Protein AF-A0A413W2G5-F1 (afdb_monomer)

InterPro domains:
  IPR007380 Domain of unknown function DUF438 [PF04282] (99-162)
  IPR015077 Domain of unknown function DUF1858 [PF08984] (5-59)
  IPR038062 ScdA-like, N-terminal domain superfamily [G3DSA:1.10.3910.10] (1-76)
  IPR038062 ScdA-like, N-terminal domain superfamily [SSF140683] (1-74)

Foldseek 3Di:
DQAEDEQPAFQLVSCVVPVVLLVLVVVQVPVVSVDVVCCVPVSRVDGLVRVCVVVVHDSVVSVVSCVVVRYDYDYDDPPCVPPPDDPPDPPPDPPLVLLVVLLVCVVVVHDLVVSLVVCCVVCVPPDPVVLVVSLVVCVVVPNDVVSSVSSVVSVVCVVVVVPDDDDDDPDDDDD

Structure (mmCIF, N/CA/C/O backbone):
data_AF-A0A413W2G5-F1
#
_entry.id   AF-A0A413W2G5-F1
#
loop_
_atom_site.group_PDB
_atom_site.id
_atom_site.type_symbol
_atom_site.label_atom_id
_atom_site.label_alt_id
_atom_site.label_comp_id
_atom_site.label_asym_id
_atom_site.label_entity_id
_atom_site.label_seq_id
_atom_site.pdbx_PDB_ins_code
_atom_site.Cartn_x
_atom_site.Cartn_y
_atom_site.Cartn_z
_atom_site.occupancy
_atom_site.B_iso_or_equiv
_atom_site.auth_seq_id
_atom_site.auth_comp_id
_atom_site.auth_asym_id
_atom_site.auth_atom_id
_atom_site.pdbx_PDB_model_num
ATOM 1 N N . MET A 1 1 ? -11.724 -13.146 -18.739 1.00 54.06 1 MET A N 1
ATOM 2 C CA . MET A 1 1 ? -10.358 -13.656 -18.979 1.00 54.06 1 MET A CA 1
ATOM 3 C C . MET A 1 1 ? -9.458 -12.995 -17.955 1.00 54.06 1 MET A C 1
ATOM 5 O O . MET A 1 1 ? -9.231 -11.798 -18.073 1.00 54.06 1 MET A O 1
ATOM 9 N N . SER A 1 2 ? -9.040 -13.715 -16.917 1.00 69.75 2 SER A N 1
ATOM 10 C CA . SER A 1 2 ? -8.111 -13.165 -15.927 1.00 69.75 2 SER A CA 1
ATOM 11 C C . SER A 1 2 ? -6.735 -12.978 -16.561 1.00 69.75 2 SER A C 1
ATOM 13 O O . SER A 1 2 ? -6.197 -13.924 -17.141 1.00 69.75 2 SER A O 1
ATOM 15 N N . LYS A 1 3 ? -6.172 -11.770 -16.479 1.00 85.44 3 LYS A N 1
ATOM 16 C CA . LYS A 1 3 ? -4.806 -11.500 -16.943 1.00 85.44 3 LYS A CA 1
ATOM 17 C C . LYS A 1 3 ? -3.841 -11.989 -15.870 1.00 85.44 3 LYS A C 1
ATOM 19 O O . LYS A 1 3 ? -3.901 -11.517 -14.742 1.00 85.44 3 LYS A O 1
ATOM 24 N N . LYS A 1 4 ? -2.979 -12.947 -16.202 1.00 88.75 4 LYS A N 1
ATOM 25 C CA . LYS A 1 4 ? -2.036 -13.549 -15.250 1.00 88.75 4 LYS A CA 1
ATOM 26 C C . LYS A 1 4 ? -0.634 -13.008 -15.484 1.00 88.75 4 LYS A C 1
ATOM 28 O O . LYS A 1 4 ? -0.184 -12.969 -16.631 1.00 88.75 4 LYS A O 1
ATOM 33 N N . ILE A 1 5 ? 0.033 -12.602 -14.409 1.00 89.12 5 ILE A N 1
ATOM 34 C CA . ILE A 1 5 ? 1.424 -12.141 -14.411 1.00 89.12 5 ILE A CA 1
ATOM 35 C C . ILE A 1 5 ? 2.236 -13.063 -13.506 1.00 89.12 5 ILE A C 1
ATOM 37 O O . ILE A 1 5 ? 1.883 -13.278 -12.348 1.00 89.12 5 ILE A O 1
ATOM 41 N N . ASP A 1 6 ? 3.344 -13.590 -14.020 1.00 88.50 6 ASP A N 1
ATOM 42 C CA . ASP A 1 6 ? 4.310 -14.348 -13.226 1.00 88.50 6 ASP A CA 1
ATOM 43 C C . ASP A 1 6 ? 5.441 -13.425 -12.748 1.00 88.50 6 ASP A C 1
ATOM 45 O O . ASP A 1 6 ? 6.082 -12.745 -13.549 1.00 88.50 6 ASP A O 1
ATOM 49 N N . LEU A 1 7 ? 5.708 -13.397 -11.441 1.00 85.31 7 LEU A N 1
ATOM 50 C CA . LEU A 1 7 ? 6.785 -12.589 -10.851 1.00 85.31 7 LEU A CA 1
ATOM 51 C C . LEU A 1 7 ? 8.194 -13.068 -11.231 1.00 85.31 7 LEU A C 1
ATOM 53 O O . LEU A 1 7 ? 9.164 -12.333 -11.025 1.00 85.31 7 LEU A O 1
ATOM 57 N N . ASN A 1 8 ? 8.323 -14.284 -11.762 1.00 85.75 8 ASN A N 1
ATOM 58 C CA . ASN A 1 8 ? 9.580 -14.800 -12.297 1.00 85.75 8 ASN A CA 1
ATOM 59 C C . ASN A 1 8 ? 9.880 -14.269 -13.700 1.00 85.75 8 ASN A C 1
ATOM 61 O O . ASN A 1 8 ? 11.024 -14.363 -14.147 1.00 85.75 8 ASN A O 1
ATOM 65 N N . TRP A 1 9 ? 8.881 -13.723 -14.399 1.00 89.00 9 TRP A N 1
ATOM 66 C CA . TRP A 1 9 ? 9.092 -13.154 -15.722 1.00 89.00 9 TRP A CA 1
ATOM 67 C C . TRP A 1 9 ? 9.841 -11.831 -15.636 1.00 89.00 9 TRP A C 1
ATOM 69 O O . TRP A 1 9 ? 9.752 -11.078 -14.656 1.00 89.00 9 TRP A O 1
ATOM 79 N N . SER A 1 10 ? 10.609 -11.555 -16.689 1.00 90.69 10 SER A N 1
ATOM 80 C CA . SER A 1 10 ? 11.283 -10.274 -16.813 1.00 90.69 10 SER A CA 1
ATOM 81 C C . SER A 1 10 ? 10.244 -9.164 -16.953 1.00 90.69 10 SER A C 1
ATOM 83 O O . SER A 1 10 ? 9.168 -9.349 -17.530 1.00 90.69 10 SER A O 1
ATOM 85 N N . VAL A 1 11 ? 10.571 -7.982 -16.438 1.00 89.25 11 VAL A N 1
ATOM 86 C CA . VAL A 1 11 ? 9.712 -6.800 -16.582 1.00 89.25 11 VAL A CA 1
ATOM 87 C C . VAL A 1 11 ? 9.441 -6.513 -18.066 1.00 89.25 11 VAL A C 1
ATOM 89 O O . VAL A 1 11 ? 8.339 -6.107 -18.432 1.00 89.25 11 VAL A O 1
ATOM 92 N N . TYR A 1 12 ? 10.416 -6.790 -18.932 1.00 91.06 12 TYR A N 1
ATOM 93 C CA . TYR A 1 12 ? 10.278 -6.690 -20.381 1.00 91.06 12 TYR A CA 1
ATOM 94 C C . TYR A 1 12 ? 9.192 -7.616 -20.950 1.00 91.06 12 TYR A C 1
ATOM 96 O O . TYR A 1 12 ? 8.331 -7.156 -21.694 1.00 91.06 12 TYR A O 1
ATOM 104 N N . ASP A 1 13 ? 9.186 -8.901 -20.592 1.00 91.81 13 ASP A N 1
ATOM 105 C CA . ASP A 1 13 ? 8.212 -9.860 -21.138 1.00 91.81 13 ASP A CA 1
ATOM 106 C C . ASP A 1 13 ? 6.787 -9.565 -20.650 1.00 91.81 13 ASP A C 1
ATOM 108 O O . ASP A 1 13 ? 5.819 -9.657 -21.414 1.00 91.81 13 ASP A O 1
ATOM 112 N N . ILE A 1 14 ? 6.665 -9.136 -19.390 1.00 90.12 14 ILE A N 1
ATOM 113 C CA . ILE A 1 14 ? 5.390 -8.731 -18.790 1.00 90.12 14 ILE A CA 1
ATOM 114 C C . ILE A 1 14 ? 4.830 -7.514 -19.525 1.00 90.12 14 ILE A C 1
ATOM 116 O O . ILE A 1 14 ? 3.695 -7.550 -19.985 1.00 90.12 14 ILE A O 1
ATOM 120 N N . THR A 1 15 ? 5.627 -6.456 -19.678 1.00 89.25 15 THR A N 1
ATOM 121 C CA . THR A 1 15 ? 5.196 -5.209 -20.338 1.00 89.25 15 THR A CA 1
ATOM 122 C C . THR A 1 15 ? 4.984 -5.362 -21.840 1.00 89.25 15 THR A C 1
ATOM 124 O O . THR A 1 15 ? 4.165 -4.659 -22.423 1.00 89.25 15 THR A O 1
ATOM 127 N N . LYS A 1 16 ? 5.673 -6.307 -22.483 1.00 90.00 16 LYS A N 1
ATOM 128 C CA . LYS A 1 16 ? 5.429 -6.664 -23.883 1.00 90.00 16 LYS A CA 1
ATOM 129 C C . LYS A 1 16 ? 4.075 -7.349 -24.076 1.00 90.00 16 LYS A C 1
ATOM 131 O O . LYS A 1 16 ? 3.439 -7.154 -25.108 1.00 90.00 16 LYS A O 1
ATOM 136 N N . THR A 1 17 ? 3.652 -8.142 -23.095 1.00 90.19 17 THR A N 1
ATOM 137 C CA . THR A 1 17 ? 2.343 -8.813 -23.092 1.00 90.19 17 THR A CA 1
ATOM 138 C C . THR A 1 17 ? 1.230 -7.863 -22.640 1.00 90.19 17 THR A C 1
ATOM 140 O O . THR A 1 17 ? 0.134 -7.882 -23.195 1.00 90.19 17 THR A O 1
ATOM 143 N N . TYR A 1 18 ? 1.530 -7.014 -21.656 1.00 91.31 18 TYR A N 1
ATOM 144 C CA . TYR A 1 18 ? 0.610 -6.094 -20.996 1.00 91.31 18 TYR A CA 1
ATOM 145 C C . TYR A 1 18 ? 1.243 -4.693 -20.915 1.00 91.31 18 TYR A C 1
ATOM 147 O O . TYR A 1 18 ? 1.844 -4.342 -19.892 1.00 91.31 18 TYR A O 1
ATOM 155 N N . PRO A 1 19 ? 1.162 -3.881 -21.983 1.00 89.50 19 PRO A N 1
ATOM 156 C CA . PRO A 1 19 ? 1.773 -2.551 -22.016 1.00 89.50 19 PRO A CA 1
ATOM 157 C C . PRO A 1 19 ? 1.228 -1.608 -20.936 1.00 89.50 19 PRO A C 1
ATOM 159 O O . PRO A 1 19 ? 1.954 -0.729 -20.482 1.00 89.50 19 PRO A O 1
ATOM 162 N N . GLU A 1 20 ? 0.006 -1.826 -20.443 1.00 90.62 20 GLU A N 1
ATOM 163 C CA . GLU A 1 20 ? -0.581 -1.074 -19.328 1.00 90.62 20 GLU A CA 1
ATOM 164 C C . GLU A 1 20 ? 0.224 -1.187 -18.019 1.00 90.62 20 GLU A C 1
ATOM 166 O O . GLU A 1 20 ? 0.167 -0.300 -17.167 1.00 90.62 20 GLU A O 1
ATOM 171 N N . VAL A 1 21 ? 1.035 -2.241 -17.865 1.00 89.56 21 VAL A N 1
ATOM 172 C CA . VAL A 1 21 ? 1.918 -2.416 -16.703 1.00 89.56 21 VAL A CA 1
ATOM 173 C C . VAL A 1 21 ? 2.993 -1.327 -16.657 1.00 89.56 21 VAL A C 1
ATOM 175 O O . VAL A 1 21 ? 3.437 -0.964 -15.570 1.00 89.56 21 VAL A O 1
ATOM 178 N N . ILE A 1 22 ? 3.379 -0.752 -17.803 1.00 89.56 22 ILE A N 1
ATOM 179 C CA . ILE A 1 22 ? 4.364 0.340 -17.880 1.00 89.56 22 ILE A CA 1
ATOM 180 C C . ILE A 1 22 ? 3.867 1.552 -17.091 1.00 89.56 22 ILE A C 1
ATOM 182 O O . ILE A 1 22 ? 4.610 2.098 -16.275 1.00 89.56 22 ILE A O 1
ATOM 186 N N . ASP A 1 23 ? 2.615 1.957 -17.302 1.00 90.56 23 ASP A N 1
ATOM 187 C CA . ASP A 1 23 ? 2.037 3.115 -16.621 1.00 90.56 23 ASP A CA 1
ATOM 188 C C . ASP A 1 23 ? 1.785 2.836 -15.139 1.00 90.56 23 ASP A C 1
ATOM 190 O O . ASP A 1 23 ? 2.092 3.686 -14.302 1.00 90.56 23 ASP A O 1
ATOM 194 N N . ILE A 1 24 ? 1.327 1.626 -14.798 1.00 89.81 24 ILE A N 1
ATOM 195 C CA . ILE A 1 24 ? 1.160 1.200 -13.401 1.00 89.81 24 ILE A CA 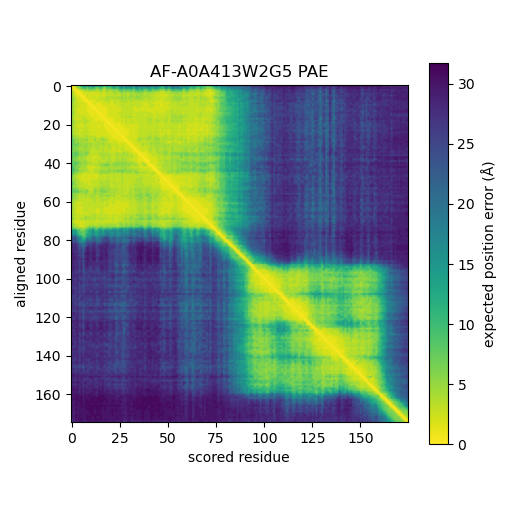1
ATOM 196 C C . ILE A 1 24 ? 2.501 1.274 -12.661 1.00 89.81 24 ILE A C 1
ATOM 198 O O . ILE A 1 24 ? 2.595 1.888 -11.600 1.00 89.81 24 ILE A O 1
ATOM 202 N N . MET A 1 25 ? 3.563 0.696 -13.229 1.00 87.75 25 MET A N 1
ATOM 203 C CA . MET A 1 25 ? 4.889 0.723 -12.614 1.00 87.75 25 MET A CA 1
ATOM 204 C C . MET A 1 25 ? 5.471 2.139 -12.564 1.00 87.75 25 MET A C 1
ATOM 206 O O . MET A 1 25 ? 6.068 2.513 -11.556 1.00 87.75 25 MET A O 1
ATOM 210 N N . ALA A 1 26 ? 5.268 2.958 -13.596 1.00 88.31 26 ALA A N 1
ATOM 211 C CA . ALA A 1 26 ? 5.713 4.347 -13.580 1.00 88.31 26 ALA A CA 1
ATOM 212 C C . ALA A 1 26 ? 5.046 5.157 -12.457 1.00 88.31 26 ALA A C 1
ATOM 214 O O . ALA A 1 26 ? 5.733 5.900 -11.764 1.00 88.31 26 ALA A O 1
ATOM 215 N N . ASN A 1 27 ? 3.745 4.961 -12.216 1.00 87.75 27 ASN A N 1
ATOM 216 C CA . ASN A 1 27 ? 3.024 5.618 -11.118 1.00 87.75 27 ASN A CA 1
ATOM 217 C C . ASN A 1 27 ? 3.534 5.201 -9.731 1.00 87.75 27 ASN A C 1
ATOM 219 O O . ASN A 1 27 ? 3.414 5.958 -8.772 1.00 87.75 27 ASN A O 1
ATOM 223 N N . LEU A 1 28 ? 4.130 4.013 -9.627 1.00 84.38 28 LEU A N 1
ATOM 224 C CA . LEU A 1 28 ? 4.743 3.500 -8.403 1.00 84.38 28 LEU A CA 1
ATOM 225 C C . LEU A 1 28 ? 6.191 3.987 -8.199 1.00 84.38 28 LEU A C 1
ATOM 227 O O . LEU A 1 28 ? 6.819 3.597 -7.217 1.00 84.38 28 LEU A O 1
ATOM 231 N N . GLY A 1 29 ? 6.727 4.819 -9.101 1.00 83.88 29 GLY A N 1
ATOM 232 C CA . GLY A 1 29 ? 8.092 5.358 -9.029 1.00 83.88 29 GLY A CA 1
ATOM 233 C C . GLY A 1 29 ? 9.124 4.608 -9.877 1.00 83.88 29 GLY A C 1
ATOM 234 O O . GLY A 1 29 ? 10.329 4.769 -9.681 1.00 83.88 29 GLY A O 1
ATOM 235 N N . PHE A 1 30 ? 8.678 3.772 -10.821 1.00 85.81 30 PHE A N 1
ATOM 236 C CA . PHE A 1 30 ? 9.538 3.161 -11.841 1.00 85.81 30 PHE A CA 1
ATOM 237 C C . PHE A 1 30 ? 9.470 3.923 -13.166 1.00 85.81 30 PHE A C 1
ATOM 239 O O . PHE A 1 30 ? 9.370 3.323 -14.228 1.00 85.81 30 PHE A O 1
ATOM 246 N N . ASP A 1 31 ? 9.532 5.247 -13.137 1.00 86.62 31 ASP A N 1
ATOM 247 C CA . ASP A 1 31 ? 9.490 6.123 -14.322 1.00 86.62 31 ASP A CA 1
ATOM 248 C C . ASP A 1 31 ? 10.534 5.756 -15.395 1.00 86.62 31 ASP A C 1
ATOM 250 O O . ASP A 1 31 ? 10.308 5.949 -16.592 1.00 86.62 31 ASP A O 1
ATOM 254 N N . GLU A 1 32 ? 11.653 5.148 -14.995 1.00 84.00 32 GLU A N 1
ATOM 255 C CA . GLU A 1 32 ? 12.688 4.641 -15.903 1.00 84.00 32 GLU A CA 1
ATOM 256 C C . GLU A 1 32 ? 12.170 3.576 -16.885 1.00 84.00 32 GLU A C 1
ATOM 258 O O . GLU A 1 32 ? 12.709 3.452 -17.986 1.00 84.00 32 GLU A O 1
ATOM 263 N N . ILE A 1 33 ? 11.095 2.857 -16.538 1.00 86.25 33 ILE A N 1
ATOM 264 C CA . ILE A 1 33 ? 10.478 1.826 -17.384 1.00 86.25 33 ILE A CA 1
ATOM 265 C C . ILE A 1 33 ? 9.835 2.404 -18.651 1.00 86.25 33 ILE A C 1
ATOM 267 O O . ILE A 1 33 ? 9.769 1.724 -19.672 1.00 86.25 33 ILE A O 1
ATOM 271 N N . LYS A 1 34 ? 9.427 3.682 -18.627 1.00 88.12 34 LYS A N 1
ATOM 272 C CA . LYS A 1 34 ? 8.867 4.378 -19.798 1.00 88.12 34 LYS A CA 1
ATOM 273 C C . LYS A 1 34 ? 9.900 4.565 -20.905 1.00 88.12 34 LYS A C 1
ATOM 275 O O . LYS A 1 34 ? 9.538 4.771 -22.061 1.00 88.12 34 LYS A O 1
ATOM 280 N N . LYS A 1 35 ? 11.194 4.506 -20.573 1.00 89.88 35 LYS A N 1
ATOM 281 C CA . LYS A 1 35 ? 12.272 4.648 -21.550 1.00 89.88 35 LYS A CA 1
ATOM 282 C C . LYS A 1 35 ? 12.519 3.294 -22.226 1.00 89.88 35 LYS A C 1
ATOM 284 O O . LYS A 1 35 ? 13.033 2.380 -21.575 1.00 89.88 35 LYS A O 1
ATOM 289 N N . PRO A 1 36 ? 12.268 3.156 -23.541 1.00 85.44 36 PRO A N 1
ATOM 290 C CA . PRO A 1 36 ? 12.404 1.874 -24.230 1.00 85.44 36 PRO A CA 1
ATOM 291 C C . PRO A 1 36 ? 13.835 1.329 -24.176 1.00 85.44 36 PRO A C 1
ATOM 293 O O . PRO A 1 36 ? 14.019 0.119 -24.105 1.00 85.44 36 PRO A O 1
ATOM 296 N N . ALA A 1 37 ? 14.857 2.187 -24.150 1.00 87.44 37 ALA A N 1
ATOM 297 C CA . ALA A 1 37 ? 16.248 1.756 -23.996 1.00 87.44 37 ALA A CA 1
ATOM 298 C C . ALA A 1 37 ? 16.504 1.041 -22.652 1.00 87.44 37 ALA A C 1
ATOM 300 O O . ALA A 1 37 ? 17.192 0.022 -22.615 1.00 87.44 37 ALA A O 1
ATOM 301 N N . MET A 1 38 ? 15.910 1.536 -21.561 1.00 85.19 38 MET A N 1
ATOM 302 C CA . MET A 1 38 ? 16.050 0.948 -20.224 1.00 85.19 38 MET A CA 1
ATOM 303 C C . MET A 1 38 ? 15.265 -0.359 -20.108 1.00 85.19 38 MET A C 1
ATOM 305 O O . MET A 1 38 ? 15.793 -1.362 -19.626 1.00 85.19 38 MET A O 1
ATOM 309 N N . LEU A 1 39 ? 14.035 -0.373 -20.623 1.00 86.75 39 LEU A N 1
ATOM 310 C CA . LEU A 1 39 ? 13.173 -1.552 -20.661 1.00 86.75 39 LEU A CA 1
ATOM 311 C C . LEU A 1 39 ? 13.793 -2.695 -21.481 1.00 86.75 39 LEU A C 1
ATOM 313 O O . LEU A 1 39 ? 13.843 -3.834 -21.024 1.00 86.75 39 LEU A O 1
ATOM 317 N N . ASN A 1 40 ? 14.341 -2.385 -22.659 1.00 87.44 40 ASN A N 1
ATOM 318 C CA . ASN A 1 40 ? 15.001 -3.366 -23.523 1.00 87.44 40 ASN A CA 1
ATOM 319 C C . ASN A 1 40 ? 16.376 -3.818 -23.008 1.00 87.44 40 ASN A C 1
ATOM 321 O O . ASN A 1 40 ? 16.932 -4.759 -23.570 1.00 87.44 40 ASN A O 1
ATOM 325 N N . SER A 1 41 ? 16.954 -3.172 -21.996 1.00 86.00 41 SER A N 1
ATOM 326 C CA . SER A 1 41 ? 18.263 -3.542 -21.445 1.00 86.00 41 SER A CA 1
ATOM 327 C C . SER A 1 41 ? 18.103 -4.140 -20.050 1.00 86.00 41 SER A C 1
ATOM 329 O O . SER A 1 41 ? 18.049 -5.359 -19.888 1.00 86.00 41 SER A O 1
ATOM 331 N N . VAL A 1 42 ? 17.911 -3.284 -19.046 1.00 81.56 42 VAL A N 1
ATOM 332 C CA . VAL A 1 42 ? 17.770 -3.677 -17.640 1.00 81.56 42 VAL A CA 1
ATOM 333 C C . VAL A 1 42 ? 16.472 -4.453 -17.416 1.00 81.56 42 VAL A C 1
ATOM 335 O O . VAL A 1 42 ? 16.468 -5.435 -16.678 1.00 81.56 42 VAL A O 1
ATOM 338 N N . GLY A 1 43 ? 15.388 -4.080 -18.102 1.00 82.69 43 GLY A N 1
ATOM 339 C CA . GLY A 1 43 ? 14.087 -4.744 -17.970 1.00 82.69 43 GLY A CA 1
ATOM 340 C C . GLY A 1 43 ? 14.061 -6.212 -18.415 1.00 82.69 43 GLY A C 1
ATOM 341 O O . GLY A 1 43 ? 13.203 -6.952 -17.946 1.00 82.69 43 GLY A O 1
ATOM 342 N N . ARG A 1 44 ? 15.007 -6.661 -19.259 1.00 87.06 44 ARG A N 1
ATOM 343 C CA . ARG A 1 44 ? 15.142 -8.080 -19.656 1.00 87.06 44 ARG A CA 1
ATOM 344 C C . ARG A 1 44 ? 15.795 -8.952 -18.586 1.00 87.06 44 ARG A C 1
ATOM 346 O O . ARG A 1 44 ? 15.540 -10.148 -18.525 1.00 87.06 44 ARG A O 1
ATOM 353 N N . ILE A 1 45 ? 16.652 -8.361 -17.759 1.00 85.25 45 ILE A N 1
ATOM 354 C CA . ILE A 1 45 ? 17.440 -9.078 -16.744 1.00 85.25 45 ILE A CA 1
ATOM 355 C C . ILE A 1 45 ? 16.791 -8.929 -15.356 1.00 85.25 45 ILE A C 1
ATOM 357 O O . ILE A 1 45 ? 16.984 -9.756 -14.462 1.00 85.25 45 ILE A O 1
ATOM 361 N N . MET A 1 46 ? 16.005 -7.868 -15.173 1.00 86.75 46 MET A N 1
ATOM 362 C CA . MET A 1 46 ? 15.324 -7.534 -13.932 1.00 86.75 46 MET A CA 1
ATOM 363 C C . MET A 1 46 ? 13.898 -8.102 -13.909 1.00 86.75 46 MET A C 1
ATOM 365 O O . MET A 1 46 ? 13.135 -7.952 -14.862 1.00 86.75 46 MET A O 1
ATOM 369 N N . THR A 1 47 ? 13.523 -8.713 -12.787 1.00 89.69 47 THR A N 1
ATOM 370 C CA . THR A 1 47 ? 12.142 -9.115 -12.476 1.00 89.69 47 THR A CA 1
ATOM 371 C C . THR A 1 47 ? 11.500 -8.091 -11.541 1.00 89.69 47 THR A C 1
ATOM 373 O O . THR A 1 47 ? 12.217 -7.333 -10.879 1.00 89.69 47 THR A O 1
ATOM 376 N N . ILE A 1 48 ? 10.166 -8.071 -11.434 1.00 88.25 48 ILE A N 1
ATOM 377 C CA . ILE A 1 48 ? 9.459 -7.139 -10.532 1.00 88.25 48 ILE A CA 1
ATOM 378 C C . ILE A 1 48 ? 10.003 -7.208 -9.088 1.00 88.25 48 ILE A C 1
ATOM 380 O O . ILE A 1 48 ? 10.396 -6.158 -8.576 1.00 88.25 48 ILE A O 1
ATOM 384 N N . PRO A 1 49 ? 10.160 -8.394 -8.453 1.00 87.44 49 PRO A N 1
ATOM 385 C CA . PRO A 1 49 ? 10.701 -8.488 -7.093 1.00 87.44 49 PRO A CA 1
ATOM 386 C C . PRO A 1 49 ? 12.110 -7.910 -6.920 1.00 87.44 49 PRO A C 1
ATOM 388 O O . PRO A 1 49 ? 12.437 -7.299 -5.898 1.00 87.44 49 PRO A O 1
ATOM 391 N N . LYS A 1 50 ? 12.976 -8.118 -7.918 1.00 86.62 50 LYS A N 1
ATOM 392 C CA . LYS A 1 50 ? 14.350 -7.605 -7.885 1.00 86.62 50 LYS A CA 1
ATOM 393 C C . LYS A 1 50 ? 14.371 -6.093 -8.102 1.00 86.62 50 LYS A C 1
ATOM 395 O O . LYS A 1 50 ? 15.096 -5.394 -7.397 1.00 86.62 50 LYS A O 1
ATOM 400 N N . GLY A 1 51 ? 13.535 -5.593 -9.011 1.00 85.00 51 GLY A N 1
ATOM 401 C CA . GLY A 1 51 ? 13.390 -4.167 -9.293 1.00 85.00 51 GLY A CA 1
ATOM 402 C C . GLY A 1 51 ? 12.888 -3.384 -8.081 1.00 85.00 51 GLY A C 1
ATOM 403 O O . GLY A 1 51 ? 13.472 -2.361 -7.729 1.00 85.00 51 GLY A O 1
ATOM 404 N N . THR A 1 52 ? 11.875 -3.899 -7.379 1.00 85.94 52 THR A N 1
ATOM 405 C CA . THR A 1 52 ? 11.354 -3.289 -6.143 1.00 85.94 52 THR A CA 1
ATOM 406 C C . THR A 1 52 ? 12.409 -3.215 -5.053 1.00 85.94 52 THR A C 1
ATOM 408 O O . THR A 1 52 ? 12.594 -2.160 -4.451 1.00 85.94 52 THR A O 1
ATOM 411 N N . LYS A 1 53 ? 13.188 -4.289 -4.867 1.00 85.00 53 LYS A N 1
ATOM 412 C CA . LYS A 1 53 ? 14.290 -4.306 -3.899 1.00 85.00 53 LYS A CA 1
ATOM 413 C C . LYS A 1 53 ? 15.383 -3.291 -4.249 1.00 85.00 53 LYS A C 1
ATOM 415 O O . LYS A 1 53 ? 15.904 -2.642 -3.351 1.00 85.00 53 LYS A O 1
ATOM 420 N N . ALA A 1 54 ? 15.702 -3.132 -5.534 1.00 83.94 54 ALA A N 1
ATOM 421 C CA . ALA A 1 54 ? 16.708 -2.179 -6.000 1.00 83.94 54 ALA A CA 1
ATOM 422 C C . ALA A 1 54 ? 16.268 -0.713 -5.838 1.00 83.94 54 ALA A C 1
ATOM 424 O O . ALA A 1 54 ? 17.086 0.127 -5.476 1.00 83.94 54 ALA A O 1
ATOM 425 N N . LYS A 1 55 ? 14.984 -0.402 -6.069 1.00 81.56 55 LYS A N 1
ATOM 426 C CA . LYS A 1 55 ? 14.428 0.947 -5.858 1.00 81.56 55 LYS A CA 1
ATOM 427 C C . LYS A 1 55 ? 14.042 1.256 -4.411 1.00 81.56 55 LYS A C 1
ATOM 429 O O . LYS A 1 55 ? 13.739 2.405 -4.114 1.00 81.56 55 LYS A O 1
ATOM 434 N N . GLY A 1 56 ? 14.036 0.262 -3.523 1.00 83.44 56 GLY A N 1
ATOM 435 C CA . GLY A 1 56 ? 13.544 0.426 -2.153 1.00 83.44 56 GLY A CA 1
ATOM 436 C C . GLY A 1 56 ? 12.020 0.569 -2.065 1.00 83.44 56 GLY A C 1
ATOM 437 O O . GLY A 1 56 ? 11.509 1.080 -1.074 1.00 83.44 56 GLY A O 1
ATOM 438 N N . ILE A 1 57 ? 11.292 0.119 -3.089 1.00 81.38 57 ILE A N 1
ATOM 439 C CA . ILE A 1 57 ? 9.826 0.098 -3.107 1.00 81.38 57 ILE A CA 1
ATOM 440 C C . ILE A 1 57 ? 9.365 -1.238 -2.529 1.00 81.38 57 ILE A C 1
ATOM 442 O O . ILE A 1 57 ? 9.948 -2.291 -2.795 1.00 81.38 57 ILE A O 1
ATOM 446 N N . SER A 1 58 ? 8.311 -1.215 -1.721 1.00 81.38 58 SER A N 1
ATOM 447 C CA . SER A 1 58 ? 7.768 -2.427 -1.124 1.00 81.38 58 SER A CA 1
ATOM 448 C C . SER A 1 58 ? 7.029 -3.256 -2.184 1.00 81.38 58 SER A C 1
ATOM 450 O O . SER A 1 58 ? 6.057 -2.820 -2.800 1.00 81.38 58 SER A O 1
ATOM 452 N N . ILE A 1 59 ? 7.482 -4.495 -2.388 1.00 83.31 59 ILE A N 1
ATOM 453 C CA . ILE A 1 59 ? 6.858 -5.429 -3.333 1.00 83.31 59 ILE A CA 1
ATOM 454 C C . ILE A 1 59 ? 5.347 -5.659 -3.105 1.00 83.31 59 ILE A C 1
ATOM 456 O O . ILE A 1 59 ? 4.635 -5.771 -4.103 1.00 83.31 59 ILE A O 1
ATOM 460 N N . PRO A 1 60 ? 4.801 -5.649 -1.866 1.00 82.50 60 PRO A N 1
ATOM 461 C CA . PRO A 1 60 ? 3.365 -5.826 -1.662 1.00 82.50 60 PRO A CA 1
ATOM 462 C C . PRO A 1 60 ? 2.540 -4.682 -2.255 1.00 82.50 60 PRO A C 1
ATOM 464 O O . PRO A 1 60 ? 1.442 -4.928 -2.740 1.00 82.50 60 PRO A O 1
ATOM 467 N N . VAL A 1 61 ? 3.066 -3.451 -2.264 1.00 84.44 61 VAL A N 1
ATOM 468 C CA . VAL A 1 61 ? 2.370 -2.292 -2.849 1.00 84.44 61 VAL A CA 1
ATOM 469 C C . VAL A 1 61 ? 2.253 -2.455 -4.362 1.00 84.44 61 VAL A C 1
ATOM 471 O O . VAL A 1 61 ? 1.188 -2.227 -4.927 1.00 84.44 61 VAL A O 1
ATOM 474 N N . VAL A 1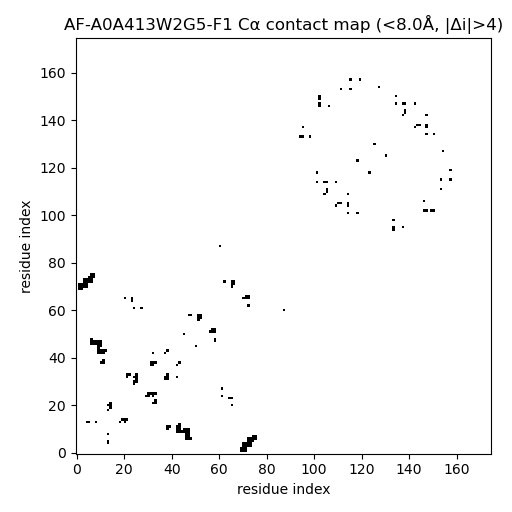 62 ? 3.315 -2.937 -5.013 1.00 85.81 62 VAL A N 1
ATOM 475 C CA . VAL A 1 62 ? 3.297 -3.205 -6.458 1.00 85.81 62 VAL A CA 1
ATOM 476 C C . VAL A 1 62 ? 2.316 -4.322 -6.805 1.00 85.81 62 VAL A C 1
ATOM 478 O O . VAL A 1 62 ? 1.529 -4.185 -7.737 1.00 85.81 62 VAL A O 1
ATOM 481 N N . ILE A 1 63 ? 2.327 -5.412 -6.034 1.00 86.50 63 ILE A N 1
ATOM 482 C CA . ILE A 1 63 ? 1.389 -6.529 -6.210 1.00 86.50 63 ILE A CA 1
ATOM 483 C C . ILE A 1 63 ? -0.058 -6.054 -6.029 1.00 86.50 63 ILE A C 1
ATOM 485 O O . ILE A 1 63 ? -0.907 -6.377 -6.855 1.00 86.50 63 ILE A O 1
ATOM 489 N N . ALA A 1 64 ? -0.335 -5.261 -4.991 1.00 83.75 64 ALA A N 1
ATOM 490 C CA . ALA A 1 64 ? -1.667 -4.731 -4.724 1.00 83.75 64 ALA A CA 1
ATOM 491 C C . ALA A 1 64 ? -2.182 -3.856 -5.875 1.00 83.75 64 ALA A C 1
ATOM 493 O O . ALA A 1 64 ? -3.332 -4.007 -6.286 1.00 83.75 64 ALA A O 1
ATOM 494 N N . GLU A 1 65 ? -1.335 -2.989 -6.435 1.00 86.81 65 GLU A N 1
ATOM 495 C CA . GLU A 1 65 ? -1.728 -2.138 -7.560 1.00 86.81 65 GLU A CA 1
ATOM 496 C C . GLU A 1 65 ? -1.993 -2.965 -8.829 1.00 86.81 65 GLU A C 1
ATOM 498 O O . GLU A 1 65 ? -2.965 -2.714 -9.539 1.00 86.81 65 GLU A O 1
ATOM 503 N N . LEU A 1 66 ? -1.198 -4.006 -9.095 1.00 87.75 66 LEU A N 1
ATOM 504 C CA . LEU A 1 66 ? -1.458 -4.922 -10.210 1.00 87.75 66 LEU A CA 1
ATOM 505 C C . LEU A 1 66 ? -2.790 -5.671 -10.022 1.00 87.75 66 LEU A C 1
ATOM 507 O O . LEU A 1 66 ? -3.605 -5.715 -10.943 1.00 87.75 66 LEU A O 1
ATOM 511 N N . ILE A 1 67 ? -3.072 -6.185 -8.822 1.00 85.25 67 ILE A N 1
ATOM 512 C CA . ILE A 1 67 ? -4.348 -6.860 -8.518 1.00 85.25 67 ILE A CA 1
ATOM 513 C C . ILE A 1 67 ? -5.533 -5.906 -8.685 1.00 85.25 67 ILE A C 1
ATOM 515 O O . ILE A 1 67 ? -6.541 -6.271 -9.288 1.00 85.25 67 ILE A O 1
ATOM 519 N N . LYS A 1 68 ? -5.400 -4.661 -8.221 1.00 84.75 68 LYS A N 1
ATOM 520 C CA . LYS A 1 68 ? -6.412 -3.610 -8.389 1.00 84.75 68 LYS A CA 1
ATOM 521 C C . LYS A 1 68 ? -6.713 -3.311 -9.861 1.00 84.75 68 LYS A C 1
ATOM 523 O O . LYS A 1 68 ? -7.853 -3.009 -10.199 1.00 84.75 68 LYS A O 1
ATOM 528 N N . ASN A 1 69 ? -5.719 -3.448 -10.737 1.00 85.19 69 ASN A N 1
ATOM 529 C CA . ASN A 1 69 ? -5.874 -3.318 -12.187 1.00 85.19 69 ASN A CA 1
ATOM 530 C C . ASN A 1 69 ? -6.367 -4.614 -12.872 1.00 85.19 69 ASN A C 1
ATOM 532 O O . ASN A 1 69 ? -6.423 -4.684 -14.100 1.00 85.19 69 ASN A O 1
ATOM 536 N N . GLY A 1 70 ? -6.760 -5.633 -12.099 1.00 86.25 70 GLY A N 1
ATOM 537 C CA . GLY A 1 70 ? -7.351 -6.876 -12.599 1.00 86.25 70 GLY A CA 1
ATOM 538 C C . GLY A 1 70 ? -6.339 -7.960 -12.978 1.00 86.25 70 GLY A C 1
ATOM 539 O O . GLY A 1 70 ? -6.689 -8.874 -13.730 1.00 86.25 70 GLY A O 1
ATOM 540 N N . PHE A 1 71 ? -5.097 -7.868 -12.489 1.00 87.81 71 PHE A N 1
ATOM 541 C CA . PHE A 1 71 ? -4.074 -8.889 -12.707 1.00 87.81 71 PHE A CA 1
ATOM 542 C C . PHE A 1 71 ? -4.035 -9.923 -11.580 1.00 87.81 71 PHE A C 1
ATOM 544 O O . PHE A 1 71 ? -3.987 -9.594 -10.399 1.00 87.81 71 PHE A O 1
ATOM 551 N N . GLU A 1 72 ? -3.970 -11.194 -11.947 1.00 86.31 72 GLU A N 1
ATOM 552 C CA . GLU A 1 72 ? -3.674 -12.284 -11.024 1.00 86.31 72 GLU A CA 1
ATOM 553 C C . GLU A 1 72 ? -2.164 -12.521 -10.994 1.00 86.31 72 GLU A C 1
ATOM 555 O O . GLU A 1 72 ? -1.543 -12.809 -12.020 1.00 86.31 72 GLU A O 1
ATOM 560 N N . ILE A 1 73 ? -1.564 -12.395 -9.813 1.00 85.44 73 ILE A N 1
ATOM 561 C CA . ILE A 1 73 ? -0.129 -12.592 -9.629 1.00 85.44 73 ILE A CA 1
ATOM 562 C C . ILE A 1 73 ? 0.155 -14.056 -9.293 1.00 85.44 73 ILE A C 1
ATOM 564 O O . ILE A 1 73 ? -0.417 -14.622 -8.366 1.00 85.44 73 ILE A O 1
ATOM 568 N N . THR A 1 74 ? 1.074 -14.653 -10.040 1.00 81.12 74 THR A N 1
ATOM 569 C CA . THR A 1 74 ? 1.578 -16.019 -9.861 1.00 81.12 74 THR A CA 1
ATOM 570 C C . THR A 1 74 ? 3.087 -15.998 -9.606 1.00 81.12 74 THR A C 1
ATOM 572 O O . THR A 1 74 ? 3.781 -15.082 -10.044 1.00 81.12 74 THR A O 1
ATOM 575 N N . GLY A 1 75 ? 3.603 -16.983 -8.868 1.00 69.88 75 GLY A N 1
ATOM 576 C CA . GLY A 1 75 ? 5.031 -17.104 -8.550 1.00 69.88 75 GLY A CA 1
ATOM 577 C C . GLY A 1 75 ? 5.348 -16.923 -7.064 1.00 69.88 75 GLY A C 1
ATOM 578 O O . GLY A 1 75 ? 4.459 -16.964 -6.215 1.00 69.88 75 GLY A O 1
ATOM 579 N N . ASN A 1 76 ? 6.637 -16.763 -6.748 1.00 61.12 76 ASN A N 1
ATOM 580 C CA . ASN A 1 76 ? 7.135 -16.717 -5.373 1.00 61.12 76 ASN A CA 1
ATOM 581 C C . ASN A 1 76 ? 6.714 -15.394 -4.704 1.00 61.12 76 ASN A C 1
ATOM 583 O O . ASN A 1 76 ? 7.445 -14.402 -4.737 1.00 61.12 76 ASN A O 1
ATOM 587 N N . MET A 1 77 ? 5.511 -15.367 -4.128 1.00 58.81 77 MET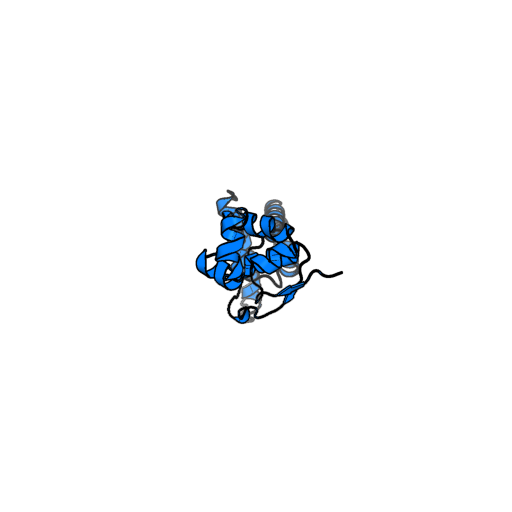 A N 1
ATOM 588 C CA . MET A 1 77 ? 5.109 -14.338 -3.173 1.00 58.81 77 MET A CA 1
ATOM 589 C C . MET A 1 77 ? 6.119 -14.400 -2.019 1.00 58.81 77 MET A C 1
ATOM 591 O O . MET A 1 77 ? 6.260 -15.464 -1.413 1.00 58.81 77 MET A O 1
ATOM 595 N N . PRO A 1 78 ? 6.881 -13.332 -1.728 1.00 55.72 78 PRO A N 1
ATOM 596 C CA . PRO A 1 78 ? 7.663 -13.314 -0.505 1.00 55.72 78 PRO A CA 1
ATOM 597 C C . PRO A 1 78 ? 6.704 -13.505 0.666 1.00 55.72 78 PRO A C 1
ATOM 599 O O . PRO A 1 78 ? 5.622 -12.919 0.670 1.00 55.72 78 PRO A O 1
ATOM 602 N N . ASP A 1 79 ? 7.102 -14.366 1.599 1.00 46.38 79 ASP A N 1
ATOM 603 C CA . ASP A 1 79 ? 6.342 -14.744 2.784 1.00 46.38 79 ASP A CA 1
ATOM 604 C C . ASP A 1 79 ? 5.777 -13.495 3.485 1.00 46.38 79 ASP A C 1
ATOM 606 O O . ASP A 1 79 ? 6.478 -12.733 4.153 1.00 46.38 79 ASP A O 1
ATOM 610 N N . ILE A 1 80 ? 4.489 -13.250 3.252 1.00 52.53 80 ILE A N 1
ATOM 611 C CA . ILE A 1 80 ? 3.719 -12.143 3.825 1.00 52.53 80 ILE A CA 1
ATOM 612 C C . ILE A 1 80 ? 3.261 -12.459 5.255 1.00 52.53 80 ILE A C 1
ATOM 614 O O . ILE A 1 80 ? 2.708 -11.585 5.918 1.00 52.53 80 ILE A O 1
ATOM 618 N N . SER A 1 81 ? 3.553 -13.658 5.776 1.00 47.41 81 SER A N 1
ATOM 619 C CA . SER A 1 81 ? 3.267 -14.052 7.164 1.00 47.41 81 SER A CA 1
ATOM 620 C C . SER A 1 81 ? 4.091 -13.241 8.172 1.00 47.41 81 SER A C 1
ATOM 622 O O . SER A 1 81 ? 3.692 -13.095 9.323 1.00 47.41 81 SER A O 1
ATOM 624 N N . SER A 1 82 ? 5.212 -12.656 7.737 1.00 43.78 82 SER A N 1
ATOM 625 C CA . SER A 1 82 ? 6.048 -11.750 8.538 1.00 43.78 82 SER A CA 1
ATOM 626 C C . SER A 1 82 ? 5.592 -10.281 8.502 1.00 43.78 82 SER A C 1
ATOM 628 O O . SER A 1 82 ? 6.181 -9.444 9.191 1.00 43.78 82 SER A O 1
ATOM 630 N N . MET A 1 83 ? 4.578 -9.929 7.708 1.00 42.53 83 MET A N 1
ATOM 631 C CA . MET A 1 83 ? 4.110 -8.551 7.540 1.00 42.53 83 MET A CA 1
ATOM 632 C C . MET A 1 83 ? 2.735 -8.384 8.187 1.00 42.53 83 MET A C 1
ATOM 634 O O . MET A 1 83 ? 1.726 -8.111 7.540 1.00 42.53 83 MET A O 1
ATOM 638 N N . GLY A 1 84 ? 2.718 -8.521 9.514 1.00 40.06 84 GLY A N 1
ATOM 639 C CA . GLY A 1 84 ? 1.669 -7.916 10.320 1.00 40.06 84 GLY A CA 1
ATOM 640 C C . GLY A 1 84 ? 1.519 -6.437 9.947 1.00 40.06 84 GLY A C 1
ATOM 641 O O . GLY A 1 84 ? 2.495 -5.690 9.872 1.00 40.06 84 GLY A O 1
ATOM 642 N N . SER A 1 85 ? 0.276 -6.042 9.678 1.00 42.12 85 SER A N 1
ATOM 643 C CA . SER A 1 85 ? -0.235 -4.697 9.960 1.00 42.12 85 SER A CA 1
ATOM 644 C C . SER A 1 85 ? 0.534 -3.494 9.390 1.00 42.12 85 SER A C 1
ATOM 646 O O . SER A 1 85 ? 0.739 -2.500 10.080 1.00 42.12 85 SER A O 1
ATOM 648 N N . LYS A 1 86 ? 0.857 -3.485 8.092 1.00 39.94 86 LYS A N 1
ATOM 649 C CA . LYS A 1 86 ? 0.933 -2.218 7.330 1.00 39.94 86 LYS A CA 1
ATOM 650 C C . LYS A 1 86 ? 0.287 -2.371 5.961 1.00 39.94 86 LYS A C 1
ATOM 652 O O . LYS A 1 86 ? 0.944 -2.377 4.925 1.00 39.94 86 LYS A O 1
ATOM 657 N N . GLN A 1 87 ? -1.036 -2.475 5.981 1.00 38.78 87 GLN A N 1
ATOM 658 C CA . GLN A 1 87 ? -1.859 -2.115 4.838 1.00 38.78 87 GLN A CA 1
ATOM 659 C C . GLN A 1 87 ? -1.619 -0.637 4.518 1.00 38.78 87 GLN A C 1
ATOM 661 O O . GLN A 1 87 ? -2.027 0.255 5.257 1.00 38.78 87 GLN A O 1
ATOM 666 N N . PHE A 1 88 ? -0.957 -0.388 3.392 1.00 32.16 88 PHE A N 1
ATOM 667 C CA . PHE A 1 88 ? -1.093 0.860 2.656 1.00 32.16 88 PHE A CA 1
ATOM 668 C C . PHE A 1 88 ? -2.512 0.861 2.068 1.00 32.16 88 PHE A C 1
ATOM 670 O O . PHE A 1 88 ? -2.739 0.470 0.927 1.00 32.16 88 PHE A O 1
ATOM 677 N N . GLN A 1 89 ? -3.496 1.196 2.899 1.00 38.22 89 GLN A N 1
ATOM 678 C CA . GLN A 1 89 ? -4.825 1.555 2.438 1.00 38.22 89 GLN A CA 1
ATOM 679 C C . GLN A 1 89 ? -4.843 3.072 2.277 1.00 38.22 89 GLN A C 1
ATOM 681 O O . GLN A 1 89 ? -4.988 3.811 3.244 1.00 38.22 89 GLN A O 1
ATOM 686 N N . ALA A 1 90 ? -4.761 3.535 1.030 1.00 40.28 90 ALA A N 1
ATOM 687 C CA . ALA A 1 90 ? -5.552 4.688 0.631 1.00 40.28 90 ALA A CA 1
ATOM 688 C C . ALA A 1 90 ? -7.023 4.247 0.690 1.00 40.28 90 ALA A C 1
ATOM 690 O O . ALA A 1 90 ? -7.625 3.866 -0.311 1.00 40.28 90 ALA A O 1
ATOM 691 N N . LYS A 1 91 ? -7.561 4.184 1.905 1.00 36.97 91 LYS A N 1
ATOM 692 C CA . LYS A 1 91 ? -8.988 4.115 2.157 1.00 36.97 91 LYS A CA 1
ATOM 693 C C . LYS A 1 91 ? -9.252 5.287 3.068 1.00 36.97 91 LYS A C 1
ATOM 695 O O . LYS A 1 91 ? -8.852 5.274 4.229 1.00 36.97 91 LYS A O 1
ATOM 700 N N . GLU A 1 92 ? -9.859 6.315 2.492 1.00 44.66 92 GLU A N 1
ATOM 701 C CA . GLU A 1 92 ? -10.519 7.336 3.280 1.00 44.66 92 GLU A CA 1
ATOM 702 C C . GLU A 1 92 ? -11.367 6.620 4.334 1.00 44.66 92 GLU A C 1
ATOM 704 O O . GLU A 1 92 ? -12.100 5.655 4.099 1.00 44.66 92 GLU A O 1
ATOM 709 N N . THR A 1 93 ? -11.055 7.008 5.545 1.00 47.12 93 THR A N 1
ATOM 710 C CA . THR A 1 93 ? -11.206 6.324 6.809 1.00 47.12 93 THR A CA 1
ATOM 711 C C . THR A 1 93 ? -12.672 6.209 7.199 1.00 47.12 93 THR A C 1
ATOM 713 O O . THR A 1 93 ? -13.199 7.057 7.912 1.00 47.12 93 THR A O 1
ATOM 716 N N . GLY A 1 94 ? -13.325 5.104 6.832 1.00 52.06 94 GLY A N 1
ATOM 717 C CA . GLY A 1 94 ? -14.613 4.735 7.439 1.00 52.06 94 GLY A CA 1
ATOM 718 C C . GLY A 1 94 ? -14.546 4.787 8.974 1.00 52.06 94 GLY A C 1
ATOM 719 O O . GLY A 1 94 ? -15.468 5.266 9.620 1.00 52.06 94 GLY A O 1
ATOM 720 N N . ASN A 1 95 ? -13.396 4.427 9.552 1.00 60.19 95 ASN A N 1
ATOM 721 C CA . ASN A 1 95 ? -13.187 4.412 10.996 1.00 60.19 95 ASN A CA 1
ATOM 722 C C . ASN A 1 95 ? -13.067 5.819 11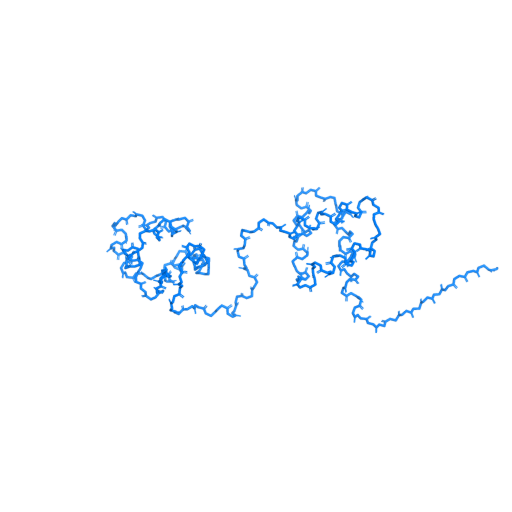.607 1.00 60.19 95 ASN A C 1
ATOM 724 O O . ASN A 1 95 ? -13.748 6.085 12.591 1.00 60.19 95 ASN A O 1
ATOM 728 N N . THR A 1 96 ? -12.276 6.750 11.045 1.00 64.00 96 THR A N 1
ATOM 729 C CA . THR A 1 96 ? -12.230 8.124 11.599 1.00 64.00 96 THR A CA 1
ATOM 730 C C . THR A 1 96 ? -13.529 8.880 11.336 1.00 64.00 96 THR A C 1
ATOM 732 O O . THR A 1 96 ? -13.932 9.678 12.177 1.00 64.00 96 THR A O 1
ATOM 735 N N . VAL A 1 97 ? -14.237 8.598 10.235 1.00 68.19 97 VAL A N 1
ATOM 736 C CA . VAL A 1 97 ? -15.581 9.144 9.982 1.00 68.19 97 VAL A CA 1
ATOM 737 C C . VAL A 1 97 ? -16.574 8.657 11.041 1.00 68.19 97 VAL A C 1
ATOM 739 O O . VAL A 1 97 ? -17.306 9.472 11.596 1.00 68.19 97 VAL A O 1
ATOM 742 N N . LEU A 1 98 ? -16.555 7.366 11.383 1.00 73.38 98 LEU A N 1
ATOM 743 C CA . LEU A 1 98 ? -17.391 6.812 12.451 1.00 73.38 98 LEU A CA 1
ATOM 744 C C . LEU A 1 98 ? -17.004 7.360 13.832 1.00 73.38 98 LEU A C 1
ATOM 746 O O . LEU A 1 98 ? -17.886 7.740 14.594 1.00 73.38 98 LEU A O 1
ATOM 750 N N . LEU A 1 99 ? -15.710 7.484 14.153 1.00 71.88 99 LEU A N 1
ATOM 751 C CA . LEU A 1 99 ? -15.268 8.110 15.410 1.00 71.88 99 LEU A CA 1
ATOM 752 C C . LEU A 1 99 ? -15.771 9.556 15.521 1.00 71.88 99 LEU A C 1
ATOM 754 O O . LEU A 1 99 ? -16.264 9.952 16.576 1.00 71.88 99 LEU A O 1
ATOM 758 N N . LYS A 1 100 ? -15.696 10.333 14.432 1.00 73.38 100 LYS A N 1
ATOM 759 C CA . LYS A 1 100 ? -16.234 11.702 14.375 1.00 73.38 100 LYS A CA 1
ATOM 760 C C . LYS A 1 100 ? -17.747 11.731 14.604 1.00 73.38 100 LYS A C 1
ATOM 762 O O . LYS A 1 100 ? -18.237 12.655 15.249 1.00 73.38 100 LYS A O 1
ATOM 767 N N . ASP A 1 101 ? -18.482 10.744 14.095 1.00 79.19 101 ASP A N 1
ATOM 768 C CA . ASP A 1 101 ? -19.926 10.619 14.324 1.00 79.19 101 ASP A CA 1
ATOM 769 C C . ASP A 1 101 ? -20.244 10.375 15.809 1.00 79.19 101 ASP A C 1
ATOM 771 O O . ASP A 1 101 ? -21.023 11.117 16.412 1.00 79.19 101 ASP A O 1
ATOM 775 N N . TYR A 1 102 ? -19.547 9.428 16.443 1.00 75.81 102 TYR A N 1
ATOM 776 C CA . TYR A 1 102 ? -19.713 9.146 17.871 1.00 75.81 102 TYR A CA 1
ATOM 777 C C . TYR A 1 102 ? -19.326 10.327 18.765 1.00 75.81 102 TYR A C 1
ATOM 779 O O . TYR A 1 102 ? -20.011 10.595 19.752 1.00 75.81 102 TYR A O 1
ATOM 787 N N . LEU A 1 103 ? -18.282 11.082 18.410 1.00 71.62 103 LEU A N 1
ATOM 788 C CA . LEU A 1 103 ? -17.915 12.309 19.123 1.00 71.62 103 LEU A CA 1
ATOM 789 C C . LEU A 1 103 ? -19.025 13.358 19.082 1.00 71.62 103 LEU A C 1
ATOM 791 O O . LEU A 1 103 ? -19.358 13.935 20.115 1.00 71.62 103 LEU A O 1
ATOM 795 N N . LYS A 1 104 ? -19.644 13.563 17.915 1.00 76.44 104 LYS A N 1
ATOM 796 C CA . LYS A 1 104 ? -20.778 14.487 17.774 1.00 76.44 104 LYS A CA 1
ATOM 797 C C . LYS A 1 104 ? -21.979 14.035 18.600 1.00 76.44 104 LYS A C 1
ATOM 799 O O . LYS A 1 104 ? -22.592 14.860 19.271 1.00 76.44 104 LYS A O 1
ATOM 804 N N . ARG A 1 105 ? -22.286 12.735 18.606 1.00 76.44 105 ARG A N 1
ATOM 805 C CA . ARG A 1 105 ? -23.355 12.144 19.432 1.00 76.44 105 ARG A CA 1
ATOM 806 C C . ARG A 1 105 ? -23.103 12.366 20.930 1.00 76.44 105 ARG A C 1
ATOM 808 O O . ARG A 1 105 ? -23.972 12.876 21.634 1.00 76.44 105 ARG A O 1
ATOM 815 N N . LEU A 1 106 ? -21.876 12.119 21.396 1.00 70.81 106 LEU A N 1
ATOM 816 C CA . LEU A 1 106 ? -21.454 12.388 22.781 1.00 70.81 106 LEU A CA 1
ATOM 817 C C . LEU A 1 106 ? -21.404 13.886 23.127 1.00 70.81 106 LEU A C 1
ATOM 819 O O . LEU A 1 106 ? -21.576 14.261 24.288 1.00 70.81 106 LEU A O 1
ATOM 823 N N . GLY A 1 107 ? -21.130 14.754 22.151 1.00 66.62 107 GLY A N 1
ATOM 824 C CA . GLY A 1 107 ? -21.182 16.212 22.293 1.00 66.62 107 GLY A CA 1
ATOM 825 C C . GLY A 1 107 ? -22.612 16.745 22.407 1.00 66.62 107 GLY A C 1
ATOM 826 O O . GLY A 1 107 ? -22.862 17.665 23.182 1.00 66.62 107 GLY A O 1
ATOM 827 N N . ASN A 1 108 ? -23.558 16.107 21.713 1.00 75.44 108 ASN A N 1
ATOM 828 C CA . ASN A 1 108 ? -24.987 16.430 21.741 1.00 75.44 108 ASN A CA 1
ATOM 829 C C . ASN A 1 108 ? -25.709 15.946 23.014 1.00 75.44 108 ASN A C 1
ATOM 831 O O . ASN A 1 108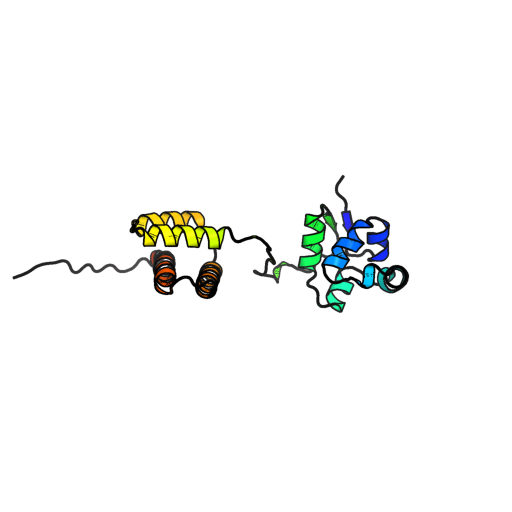 ? -26.905 16.192 23.163 1.00 75.44 108 ASN A O 1
ATOM 835 N N . GLY A 1 109 ? -24.999 15.283 23.936 1.00 71.88 109 GLY A N 1
ATOM 836 C CA . GLY A 1 109 ? -25.556 14.792 25.199 1.00 71.88 109 GLY A CA 1
ATOM 837 C C . GLY A 1 109 ? -26.227 13.423 25.099 1.00 71.88 109 GLY A C 1
ATOM 838 O O . GLY A 1 109 ? -27.054 13.095 25.948 1.00 71.88 109 GLY A O 1
ATOM 839 N N . GLU A 1 110 ? -25.900 12.633 24.073 1.00 74.94 110 GLU A N 1
ATOM 840 C CA . GLU A 1 110 ? -26.373 11.255 23.974 1.00 74.94 110 GLU A CA 1
ATOM 841 C C . GLU A 1 110 ? -25.788 10.374 25.091 1.00 74.94 110 GLU A C 1
ATOM 843 O O . GLU A 1 110 ? -24.690 10.619 25.600 1.00 74.94 110 GLU A O 1
ATOM 848 N N . ASP A 1 111 ? -26.541 9.344 25.479 1.00 78.25 111 ASP A N 1
ATOM 849 C CA . ASP A 1 111 ? -26.156 8.418 26.534 1.00 78.25 111 ASP A CA 1
ATOM 850 C C . ASP A 1 111 ? -24.872 7.644 26.183 1.00 78.25 111 ASP A C 1
ATOM 852 O O . ASP A 1 111 ? -24.734 7.041 25.112 1.00 78.25 111 ASP A O 1
ATOM 856 N N . LEU A 1 112 ? -23.928 7.655 27.125 1.00 69.62 112 LEU A N 1
ATOM 857 C CA . LEU A 1 112 ? -22.605 7.066 26.950 1.00 69.62 112 LEU A CA 1
ATOM 858 C C . LEU A 1 112 ? -22.669 5.538 26.811 1.00 69.62 112 LEU A C 1
ATOM 860 O O . LEU A 1 112 ? -21.835 4.965 26.111 1.00 69.62 112 LEU A O 1
ATOM 864 N N . GLU A 1 113 ? -23.651 4.862 27.421 1.00 70.56 113 GLU A N 1
ATOM 865 C CA . GLU A 1 113 ? -23.821 3.411 27.282 1.00 70.56 113 GLU A CA 1
ATOM 866 C C . GLU A 1 113 ? -24.352 3.035 25.893 1.00 70.56 113 GLU A C 1
ATOM 868 O O . GLU A 1 113 ? -23.893 2.047 25.312 1.00 70.56 113 GLU A O 1
ATOM 873 N N . SER A 1 114 ? -25.259 3.843 25.330 1.00 76.50 114 SER A N 1
ATOM 874 C CA . SER A 1 114 ? -25.775 3.669 23.963 1.00 76.50 114 SER A CA 1
ATOM 875 C C . SER A 1 114 ? -24.663 3.809 22.921 1.00 76.50 114 SER A C 1
ATOM 877 O O . SER A 1 114 ? -24.418 2.892 22.132 1.00 76.50 114 SER A O 1
ATOM 879 N N . VAL A 1 115 ? -23.908 4.911 22.989 1.00 75.25 115 VAL A N 1
ATOM 880 C CA . VAL A 1 115 ? -22.770 5.162 22.092 1.00 75.25 115 VAL A CA 1
ATOM 881 C C . VAL A 1 115 ? -21.702 4.087 22.247 1.00 75.25 115 VAL A C 1
ATOM 883 O O . VAL A 1 115 ? -21.170 3.599 21.252 1.00 75.25 115 VAL A O 1
ATOM 886 N N . LYS A 1 116 ? -21.414 3.661 23.481 1.00 71.62 116 LYS A N 1
ATOM 887 C CA . LYS A 1 116 ? -20.470 2.573 23.734 1.00 71.62 116 LYS A CA 1
ATOM 888 C C . LYS A 1 116 ? -20.912 1.288 23.044 1.00 71.62 116 LYS A C 1
ATOM 890 O O . LYS A 1 116 ? -20.079 0.653 22.415 1.00 71.62 116 LYS A O 1
ATOM 895 N N . LYS A 1 117 ? -22.184 0.895 23.138 1.00 74.56 117 LYS A N 1
ATOM 896 C CA . LYS A 1 117 ? -22.692 -0.339 22.518 1.00 74.56 117 LYS A CA 1
ATOM 897 C C . LYS A 1 117 ? -22.544 -0.318 20.996 1.00 74.56 117 LYS A C 1
ATOM 899 O O . LYS A 1 117 ? -22.040 -1.288 20.433 1.00 74.56 117 LYS A O 1
ATOM 904 N N . ASP A 1 118 ? -22.924 0.789 20.364 1.00 75.00 118 ASP A N 1
ATOM 905 C CA . ASP A 1 118 ? -22.746 0.986 18.924 1.00 75.00 118 ASP A CA 1
ATOM 906 C C . ASP A 1 118 ? -21.257 0.973 18.550 1.00 75.00 118 ASP A C 1
ATOM 908 O O . ASP A 1 118 ? -20.865 0.360 17.557 1.00 75.00 118 ASP A O 1
ATOM 912 N N . PHE A 1 119 ? -20.406 1.578 19.382 1.00 74.19 119 PHE A N 1
ATOM 913 C CA . PHE A 1 119 ? -18.961 1.547 19.203 1.00 74.19 119 PHE A CA 1
ATOM 914 C C . PHE A 1 119 ? -18.424 0.112 19.270 1.00 74.19 119 PHE A C 1
ATOM 916 O O . PHE A 1 119 ? -17.741 -0.314 18.350 1.00 74.19 119 PHE A O 1
ATOM 923 N N . VAL A 1 120 ? -18.786 -0.688 20.281 1.00 69.44 120 VAL A N 1
ATOM 924 C CA . VAL A 1 120 ? -18.368 -2.102 20.363 1.00 69.44 120 VAL A CA 1
ATOM 925 C C . VAL A 1 120 ? -18.846 -2.896 19.157 1.00 69.44 120 VAL A C 1
ATOM 927 O O . VAL A 1 120 ? -18.100 -3.707 18.633 1.00 69.44 120 VAL A O 1
ATOM 930 N N . GLN A 1 121 ? -20.081 -2.681 18.710 1.00 71.38 121 GLN A N 1
ATOM 931 C CA . GLN A 1 121 ? -20.647 -3.434 17.596 1.00 71.38 121 GLN A CA 1
ATOM 932 C C . GLN A 1 121 ? -19.965 -3.109 16.259 1.00 71.38 121 GLN A C 1
ATOM 934 O O . GLN A 1 121 ? -19.869 -3.979 15.400 1.00 71.38 121 GLN A O 1
ATOM 939 N N . ASN A 1 122 ? -19.490 -1.873 16.084 1.00 70.81 122 ASN A N 1
ATOM 940 C CA . ASN A 1 122 ? -18.805 -1.441 14.865 1.00 70.81 122 ASN A CA 1
ATOM 941 C C . ASN A 1 122 ? -17.273 -1.587 14.937 1.00 70.81 122 ASN A C 1
ATOM 943 O O . ASN A 1 122 ? -16.623 -1.636 13.896 1.00 70.81 122 ASN A O 1
ATOM 947 N N . PHE A 1 123 ? -16.700 -1.670 16.142 1.00 68.44 123 PHE A N 1
ATOM 948 C CA . PHE A 1 123 ? -15.258 -1.759 16.399 1.00 68.44 123 PHE A CA 1
ATOM 949 C C . PHE A 1 123 ? -14.845 -3.049 17.136 1.00 68.44 123 PHE A C 1
ATOM 951 O O . PHE A 1 123 ? -13.727 -3.120 17.639 1.00 68.44 123 PHE A O 1
ATOM 958 N N . SER A 1 124 ? -15.696 -4.083 17.196 1.00 60.50 124 SER A N 1
ATOM 959 C CA . SER A 1 124 ? -15.405 -5.364 17.876 1.00 60.50 124 SER A CA 1
ATOM 960 C C . SER A 1 124 ? -14.161 -6.068 17.343 1.00 60.50 124 SER A C 1
ATOM 962 O O . SER A 1 124 ? -13.473 -6.757 18.090 1.00 60.50 124 SER A O 1
ATOM 964 N N . ASP A 1 125 ? -13.885 -5.881 16.056 1.00 58.03 125 ASP A N 1
ATOM 965 C CA . ASP A 1 125 ? -12.783 -6.509 15.330 1.00 58.03 125 ASP A CA 1
ATOM 966 C C . ASP A 1 125 ? -11.589 -5.561 15.128 1.00 58.03 125 ASP A C 1
ATOM 968 O O . ASP A 1 125 ? -10.607 -5.930 14.484 1.00 58.03 125 ASP A O 1
ATOM 972 N N . VAL A 1 126 ? -11.665 -4.333 15.656 1.00 59.97 126 VAL A N 1
ATOM 973 C CA . VAL A 1 126 ? -10.634 -3.302 15.483 1.00 59.97 126 VAL A CA 1
ATOM 974 C C . VAL A 1 126 ? -9.667 -3.324 16.664 1.00 59.97 126 VAL A C 1
ATOM 976 O O . VAL A 1 126 ? -10.070 -3.300 17.828 1.00 59.97 126 VAL A O 1
ATOM 979 N N . ASP A 1 127 ? -8.369 -3.353 16.363 1.00 60.62 127 ASP A N 1
ATOM 980 C CA . ASP A 1 127 ? -7.316 -3.381 17.378 1.00 60.62 127 ASP A CA 1
ATOM 981 C C . ASP A 1 127 ? -7.232 -2.040 18.134 1.00 60.62 127 ASP A C 1
ATOM 983 O O . ASP A 1 127 ? -7.379 -0.962 17.551 1.00 60.62 127 ASP A O 1
ATOM 987 N N . VAL A 1 128 ? -6.923 -2.087 19.436 1.00 64.38 128 VAL A N 1
ATOM 988 C CA . VAL A 1 128 ? -6.729 -0.898 20.298 1.00 64.38 128 VAL A CA 1
ATOM 989 C C . VAL A 1 128 ? -5.737 0.089 19.683 1.00 64.38 128 VAL A C 1
ATOM 991 O O . VAL A 1 128 ? -5.906 1.308 19.760 1.00 64.38 128 VAL A O 1
ATOM 994 N N . SER A 1 129 ? -4.710 -0.440 19.018 1.00 65.62 129 SER A N 1
ATOM 995 C CA . SER A 1 129 ? -3.677 0.352 18.359 1.00 65.62 129 SER A CA 1
ATOM 996 C C . SER A 1 129 ? -4.222 1.188 17.200 1.00 65.62 129 SER A C 1
ATOM 998 O O . SER A 1 129 ? -3.626 2.207 16.853 1.00 65.62 129 SER A O 1
ATOM 1000 N N . GLU A 1 130 ? -5.323 0.771 16.572 1.00 68.00 130 GLU A N 1
ATOM 1001 C CA . GLU A 1 130 ? -5.977 1.515 15.494 1.00 68.00 130 GLU A CA 1
ATOM 1002 C C . GLU A 1 130 ? -6.868 2.634 16.033 1.00 68.00 130 GLU A C 1
ATOM 1004 O O . GLU A 1 130 ? -6.846 3.735 15.483 1.00 68.00 130 GLU A O 1
ATOM 1009 N N . ILE A 1 131 ? -7.561 2.402 17.152 1.00 71.25 131 ILE A N 1
ATOM 1010 C CA . ILE A 1 131 ? -8.358 3.435 17.831 1.00 71.25 131 ILE A CA 1
ATOM 1011 C C . ILE A 1 131 ? -7.446 4.577 18.302 1.00 71.25 131 ILE A C 1
ATOM 1013 O O . ILE A 1 131 ? -7.696 5.738 17.990 1.00 71.25 131 ILE A O 1
ATOM 1017 N N . MET A 1 132 ? -6.317 4.251 18.938 1.00 71.38 132 MET A N 1
ATOM 1018 C CA . MET A 1 132 ? -5.332 5.241 19.403 1.00 71.38 132 MET A CA 1
ATOM 1019 C C . MET A 1 132 ? -4.721 6.062 18.256 1.00 71.38 132 MET A C 1
ATOM 1021 O O . MET A 1 132 ? -4.442 7.254 18.402 1.00 71.38 132 MET A O 1
ATOM 1025 N N . LYS A 1 133 ? -4.498 5.438 17.091 1.00 74.50 133 LYS A N 1
ATOM 1026 C CA . LYS A 1 133 ? -4.016 6.145 15.893 1.00 74.50 133 LYS A CA 1
ATOM 1027 C C . LYS A 1 133 ? -5.071 7.102 15.351 1.00 74.50 133 LYS A C 1
ATOM 1029 O O . LYS A 1 133 ? -4.728 8.235 15.025 1.00 74.50 133 LYS A O 1
ATOM 1034 N N . ALA A 1 134 ? -6.325 6.660 15.290 1.00 74.06 134 ALA A N 1
ATOM 1035 C CA . ALA A 1 134 ? -7.437 7.485 14.843 1.00 74.06 134 ALA A CA 1
ATOM 1036 C C . ALA A 1 134 ? -7.661 8.686 15.781 1.00 74.06 134 ALA A C 1
ATOM 1038 O O . ALA A 1 134 ? -7.828 9.806 15.314 1.00 74.06 134 ALA A O 1
ATOM 1039 N N . GLU A 1 135 ? -7.560 8.491 17.097 1.00 70.56 135 GLU A N 1
ATOM 1040 C CA . GLU A 1 135 ? -7.595 9.569 18.094 1.00 70.56 135 GLU A CA 1
ATOM 1041 C C . GLU A 1 135 ? -6.457 10.580 17.904 1.00 70.56 135 GLU A C 1
ATOM 1043 O O . GLU A 1 135 ? -6.688 11.790 17.916 1.00 70.56 135 GLU A O 1
ATOM 1048 N N . GLN A 1 136 ? -5.228 10.111 17.666 1.00 73.88 136 GLN A N 1
ATOM 1049 C CA . GLN A 1 136 ? -4.110 11.009 17.367 1.00 73.88 136 GLN A CA 1
ATOM 1050 C C . GLN A 1 136 ? -4.321 11.819 16.089 1.00 73.88 136 GLN A C 1
ATOM 1052 O O . GLN A 1 136 ? -3.890 12.971 16.012 1.00 73.88 136 GLN A O 1
ATOM 1057 N N . GLU A 1 137 ? -4.949 11.225 15.081 1.00 77.69 137 GLU A N 1
ATOM 1058 C CA . GLU A 1 137 ? -5.295 11.921 13.848 1.00 77.69 137 GLU A CA 1
ATOM 1059 C C . GLU A 1 137 ? -6.336 13.012 14.110 1.00 77.69 137 GLU A C 1
ATOM 1061 O O . GLU A 1 137 ? -6.143 14.144 13.677 1.00 77.69 137 GLU A O 1
ATOM 1066 N N . LEU A 1 138 ? -7.349 12.730 14.935 1.00 75.06 138 LEU A N 1
ATOM 1067 C CA . LEU A 1 138 ? -8.351 13.720 15.342 1.00 75.06 138 LEU A CA 1
ATOM 1068 C C . LEU A 1 138 ? -7.733 14.910 16.085 1.00 75.06 138 LEU A C 1
ATOM 1070 O O . LEU A 1 138 ? -8.119 16.051 15.826 1.00 75.06 138 LEU A O 1
ATOM 1074 N N . ILE A 1 139 ? -6.745 14.671 16.954 1.00 78.00 139 ILE A N 1
ATOM 1075 C CA . ILE A 1 139 ? -5.993 15.748 17.623 1.00 78.00 139 ILE A CA 1
ATOM 1076 C C . ILE A 1 139 ? -5.243 16.600 16.588 1.00 78.00 139 ILE A C 1
ATOM 1078 O O . ILE A 1 139 ? -5.255 17.828 16.672 1.00 78.00 139 ILE A O 1
ATOM 1082 N N . LYS A 1 140 ? -4.606 15.968 15.593 1.00 76.94 140 LYS A N 1
ATOM 1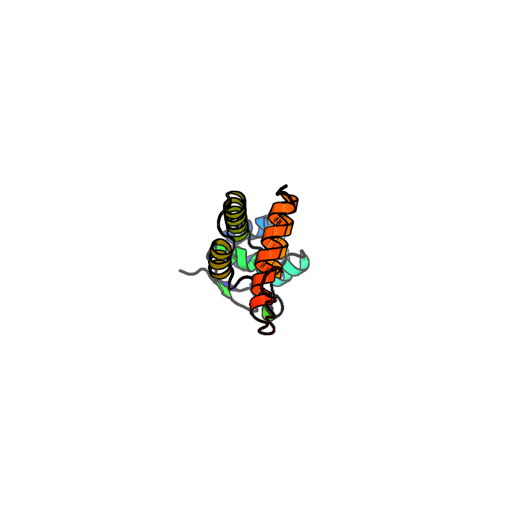083 C CA . LYS A 1 140 ? -3.879 16.671 14.520 1.00 76.94 140 LYS A CA 1
ATOM 1084 C C . LYS A 1 140 ? -4.803 17.466 13.599 1.00 76.94 140 LYS A C 1
ATOM 1086 O O . LYS A 1 140 ? -4.401 18.522 13.122 1.00 76.94 140 LYS A O 1
ATOM 1091 N N . GLU A 1 141 ? -6.022 16.987 13.373 1.00 70.44 141 GLU A N 1
ATOM 1092 C CA . GLU A 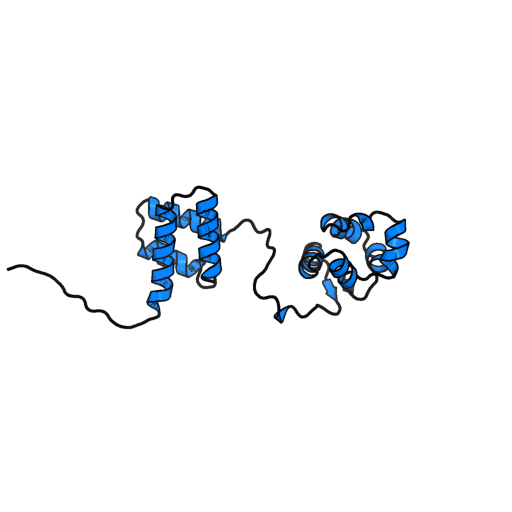1 141 ? -7.065 17.682 12.607 1.00 70.44 141 GLU A CA 1
ATOM 1093 C C . GLU A 1 141 ? -7.709 18.851 13.377 1.00 70.44 141 GLU A C 1
ATOM 1095 O O . GLU A 1 141 ? -8.507 19.594 12.807 1.00 70.44 141 GLU A O 1
ATOM 1100 N N . GLY A 1 142 ? -7.354 19.049 14.653 1.00 73.00 142 GLY A N 1
ATOM 1101 C CA . GLY A 1 142 ? -7.843 20.160 15.474 1.00 73.00 142 GLY A CA 1
ATOM 1102 C C . GLY A 1 142 ? -9.083 19.839 16.308 1.00 73.00 142 GLY A C 1
ATOM 1103 O O . GLY A 1 142 ? -9.707 20.756 16.842 1.00 73.00 142 GLY A O 1
ATOM 1104 N N . THR A 1 143 ? -9.439 18.560 16.454 1.00 74.00 143 THR A N 1
ATOM 1105 C CA . THR A 1 143 ? -10.493 18.131 17.385 1.00 74.00 143 THR A CA 1
ATOM 1106 C C . THR A 1 143 ? -10.046 18.433 18.820 1.00 74.00 143 THR A C 1
ATOM 1108 O O . THR A 1 143 ? -8.902 18.130 19.180 1.00 74.00 143 THR A O 1
ATOM 1111 N N . PRO A 1 144 ? -10.900 19.034 19.667 1.00 75.31 144 PRO A N 1
ATOM 1112 C CA . PRO A 1 144 ? -10.521 19.377 21.030 1.00 75.31 144 PRO A CA 1
ATOM 1113 C C . PRO A 1 144 ? -10.180 18.125 21.849 1.00 75.31 144 PRO A C 1
ATOM 1115 O O . PRO A 1 144 ? -10.870 17.107 21.799 1.00 75.31 144 PRO A O 1
ATOM 1118 N N . ILE A 1 145 ? -9.126 18.221 22.665 1.00 76.50 145 ILE A N 1
ATOM 1119 C CA . ILE A 1 145 ? -8.636 17.112 23.502 1.00 76.50 145 ILE A CA 1
ATOM 1120 C C . ILE A 1 145 ? -9.709 16.548 24.444 1.00 76.50 145 ILE A C 1
ATOM 1122 O O . ILE A 1 145 ? -9.677 15.371 24.782 1.00 76.50 145 ILE A O 1
ATOM 1126 N N . THR A 1 146 ? -10.681 17.374 24.833 1.00 75.44 146 THR A N 1
ATOM 1127 C CA . THR A 1 146 ? -11.814 16.991 25.682 1.00 75.44 146 THR A CA 1
ATOM 1128 C C . THR A 1 146 ? -12.753 15.999 25.003 1.00 75.44 146 THR A C 1
ATOM 1130 O O . THR A 1 146 ? -13.352 15.172 25.681 1.00 75.44 146 THR A O 1
ATOM 1133 N N . GLU A 1 147 ? -12.889 16.057 23.679 1.00 71.62 147 GLU A N 1
ATOM 1134 C CA . GLU A 1 147 ? -13.670 15.091 22.906 1.00 71.62 147 GLU A CA 1
ATOM 1135 C C . GLU A 1 147 ? -12.888 13.793 22.730 1.00 71.62 147 GLU A C 1
ATOM 1137 O O . GLU A 1 147 ? -13.415 12.712 22.983 1.00 71.62 147 GLU A O 1
ATOM 1142 N N . VAL A 1 148 ? -11.595 13.895 22.416 1.00 74.50 148 VAL A N 1
ATOM 1143 C CA . VAL A 1 148 ? -10.716 12.729 22.262 1.00 74.50 148 VAL A CA 1
ATOM 1144 C C . VAL A 1 148 ? -10.557 11.953 23.579 1.00 74.50 148 VAL A C 1
ATOM 1146 O O . VAL A 1 148 ? -10.562 10.727 23.577 1.00 74.50 148 VAL A O 1
ATOM 1149 N N . GLN A 1 149 ? -10.521 12.635 24.728 1.00 72.31 149 GLN A N 1
ATOM 1150 C CA . GLN A 1 149 ? -10.515 11.982 26.044 1.00 72.31 149 GLN A CA 1
ATOM 1151 C C . GLN A 1 149 ? -11.767 11.134 26.308 1.00 72.31 149 GLN A C 1
ATOM 1153 O O . GLN A 1 149 ? -11.653 10.074 26.916 1.00 72.31 149 GLN A O 1
ATOM 1158 N N . LYS A 1 150 ? -12.945 11.531 25.803 1.00 74.75 150 LYS A N 1
ATOM 1159 C CA . LYS A 1 150 ? -14.165 10.717 25.942 1.00 74.75 150 LYS A CA 1
ATOM 1160 C C . LYS A 1 150 ? -14.058 9.394 25.181 1.00 74.75 150 LYS A C 1
ATOM 1162 O O . LYS A 1 150 ? -14.580 8.386 25.649 1.00 74.75 150 LYS A O 1
ATOM 1167 N N . LEU A 1 151 ? -13.372 9.376 24.033 1.00 71.25 151 LEU A N 1
ATOM 1168 C CA . LEU A 1 151 ? -13.085 8.132 23.304 1.00 71.25 151 LEU A CA 1
ATOM 1169 C C . LEU A 1 151 ? -12.148 7.224 24.109 1.00 71.25 151 LEU A C 1
ATOM 1171 O O . LEU A 1 151 ? -12.392 6.018 24.178 1.00 71.25 151 LEU A O 1
ATOM 1175 N N . CYS A 1 152 ? -11.167 7.816 24.797 1.00 71.06 152 CYS A N 1
ATOM 1176 C CA . CYS A 1 152 ? -10.266 7.102 25.699 1.00 71.06 152 CYS A CA 1
ATOM 1177 C C . CYS A 1 152 ? -10.996 6.419 26.863 1.00 71.06 152 CYS A C 1
ATOM 1179 O O . CYS A 1 152 ? -10.752 5.246 27.167 1.00 71.06 152 CYS A O 1
ATOM 1181 N N . ASP A 1 153 ? -11.976 7.099 27.455 1.00 71.31 153 ASP A N 1
ATOM 1182 C CA . ASP A 1 153 ? -12.814 6.520 28.506 1.00 71.31 153 ASP A CA 1
ATOM 1183 C C . ASP A 1 153 ? -13.693 5.371 27.980 1.00 71.31 153 ASP A C 1
ATOM 1185 O O . ASP A 1 153 ? -13.830 4.331 28.635 1.00 71.31 153 ASP A O 1
ATOM 1189 N N . VAL A 1 154 ? -14.255 5.514 26.773 1.00 68.00 154 VAL A N 1
ATOM 1190 C CA . VAL A 1 154 ? -15.096 4.488 26.132 1.00 68.00 154 VAL A CA 1
ATOM 1191 C C . VAL A 1 154 ? -14.282 3.243 25.782 1.00 68.00 154 VAL A C 1
ATOM 1193 O O . VAL A 1 154 ? -14.709 2.130 26.115 1.00 68.00 154 VAL A O 1
ATOM 1196 N N . HIS A 1 155 ? -13.102 3.406 25.171 1.00 66.44 155 HIS A N 1
ATOM 1197 C CA . HIS A 1 155 ? -12.243 2.276 24.829 1.00 66.44 155 HIS A CA 1
ATOM 1198 C C . HIS A 1 155 ? -11.655 1.624 26.089 1.00 66.44 155 HIS A C 1
ATOM 1200 O O . HIS A 1 155 ? -11.617 0.400 26.188 1.00 66.44 155 HIS A O 1
ATOM 1206 N N . SER A 1 156 ? -11.313 2.390 27.128 1.00 68.25 156 SER A N 1
ATOM 1207 C CA . SER A 1 156 ? -10.787 1.819 28.376 1.00 68.25 156 SER A CA 1
ATOM 1208 C C . SER A 1 156 ? -11.863 0.996 29.084 1.00 68.25 156 SER A C 1
ATOM 1210 O O . SER A 1 156 ? -11.615 -0.123 29.534 1.00 68.25 156 SER A O 1
ATOM 1212 N N . ALA A 1 157 ? -13.105 1.489 29.100 1.00 64.62 157 ALA A N 1
ATOM 1213 C CA . ALA A 1 157 ? -14.247 0.769 29.652 1.00 64.62 157 ALA A CA 1
ATOM 1214 C C . ALA A 1 157 ? -14.672 -0.453 28.815 1.00 64.62 157 ALA A C 1
ATOM 1216 O O . ALA A 1 157 ? -15.407 -1.306 29.322 1.00 64.62 157 ALA A O 1
ATOM 1217 N N . LEU A 1 158 ? -14.272 -0.533 27.542 1.00 61.53 158 LEU A N 1
ATOM 1218 C CA . LEU A 1 158 ? -14.485 -1.698 26.684 1.00 61.53 158 LEU 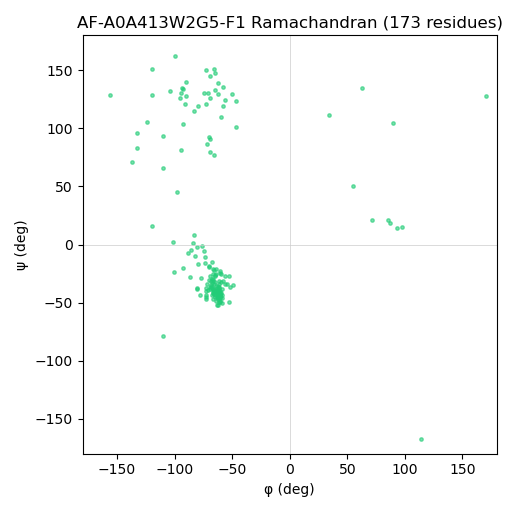A CA 1
ATOM 1219 C C . LEU A 1 158 ? -13.566 -2.857 27.095 1.00 61.53 158 LEU A C 1
ATOM 1221 O O . LEU A 1 158 ? -14.038 -3.978 27.278 1.00 61.53 158 LEU A O 1
ATOM 1225 N N . PHE A 1 159 ? -12.285 -2.573 27.341 1.00 57.09 159 PHE A N 1
ATOM 1226 C CA . PHE A 1 159 ? -11.297 -3.597 27.700 1.00 57.09 159 PHE A CA 1
ATOM 1227 C C . PHE A 1 159 ? -11.244 -3.903 29.204 1.00 57.09 159 PHE A C 1
ATOM 1229 O O . PHE A 1 159 ? -10.986 -5.042 29.589 1.00 57.09 159 PHE A O 1
ATOM 1236 N N . HIS A 1 160 ? -11.586 -2.949 30.074 1.00 54.91 160 HIS A N 1
ATOM 1237 C CA . HIS A 1 160 ? -11.724 -3.209 31.514 1.00 54.91 160 HIS A CA 1
ATOM 1238 C C . HIS A 1 160 ? -12.998 -4.004 31.860 1.00 54.91 160 HIS A C 1
ATOM 1240 O O . HIS A 1 160 ? -13.093 -4.577 32.941 1.00 54.91 160 HIS A O 1
ATOM 1246 N N . GLY A 1 161 ? -13.977 -4.093 30.953 1.00 47.34 161 GLY A N 1
ATOM 1247 C CA . GLY A 1 161 ? -15.193 -4.889 31.164 1.00 47.34 161 GLY A CA 1
ATOM 1248 C C . GLY A 1 161 ? -14.966 -6.408 31.156 1.00 47.34 161 GLY A C 1
ATOM 1249 O O . GLY A 1 161 ? -15.792 -7.151 31.686 1.00 47.34 161 GLY A O 1
ATOM 1250 N N . LEU A 1 162 ? -13.846 -6.876 30.593 1.00 45.16 162 LEU A N 1
ATOM 1251 C CA . LEU A 1 162 ? -13.496 -8.299 30.536 1.00 45.16 162 LEU A CA 1
ATOM 1252 C C . LEU A 1 162 ? -12.712 -8.784 31.769 1.00 45.16 162 LEU A C 1
ATOM 1254 O O . LEU A 1 162 ? -12.553 -9.990 31.956 1.00 45.16 162 LEU A O 1
ATOM 1258 N N . THR A 1 163 ? -12.301 -7.891 32.674 1.00 38.16 163 THR A N 1
ATOM 1259 C CA . THR A 1 163 ? -11.734 -8.265 33.977 1.00 38.16 163 THR A CA 1
ATOM 1260 C C . THR A 1 163 ? -12.826 -8.263 35.049 1.00 38.16 163 THR A C 1
ATOM 1262 O O . THR A 1 163 ? -13.012 -7.339 35.838 1.00 38.16 163 THR A O 1
ATOM 1265 N N . LYS A 1 164 ? -13.595 -9.353 35.107 1.00 42.53 164 LYS A N 1
ATOM 1266 C CA . LYS A 1 164 ? -14.586 -9.573 36.169 1.00 42.53 164 LYS A CA 1
ATOM 1267 C C . LYS A 1 164 ? -13.908 -9.834 37.526 1.00 42.53 164 LYS A C 1
ATOM 1269 O O . LYS A 1 164 ? -13.667 -10.986 37.860 1.00 42.53 164 LYS A O 1
ATOM 1274 N N . HIS A 1 165 ? -13.654 -8.784 38.316 1.00 31.73 165 HIS A N 1
ATOM 1275 C CA . HIS A 1 165 ? -13.740 -8.706 39.797 1.00 31.73 165 HIS A CA 1
ATOM 1276 C C . HIS A 1 165 ? -13.124 -7.364 40.243 1.00 31.73 165 HIS A C 1
ATOM 1278 O O . HIS A 1 165 ? -11.993 -7.078 39.892 1.00 31.73 165 HIS A O 1
ATOM 1284 N N . ARG A 1 166 ? -13.732 -6.485 41.043 1.00 25.72 166 ARG A N 1
ATOM 1285 C CA . ARG A 1 166 ? -14.673 -6.653 42.151 1.00 25.72 166 ARG A CA 1
ATOM 1286 C C . ARG A 1 166 ? -15.462 -5.348 42.294 1.00 25.72 166 ARG A C 1
ATOM 1288 O O . ARG A 1 166 ? -14.892 -4.273 42.427 1.00 25.72 166 ARG A O 1
ATOM 1295 N N . CYS A 1 167 ? -16.780 -5.475 42.316 1.00 36.19 167 CYS A N 1
ATOM 1296 C CA . CYS A 1 167 ? -17.679 -4.449 42.810 1.00 36.19 167 CYS A CA 1
ATOM 1297 C C . CYS A 1 167 ? -17.536 -4.369 44.338 1.00 36.19 167 CYS A C 1
ATOM 1299 O O . CYS A 1 167 ? -17.672 -5.391 45.008 1.00 36.19 167 CYS A O 1
ATOM 1301 N N . THR A 1 168 ? -17.346 -3.175 44.890 1.00 34.69 168 THR A N 1
ATOM 1302 C CA . THR A 1 168 ? -17.972 -2.822 46.168 1.00 34.69 168 THR A CA 1
ATOM 1303 C C . THR A 1 168 ? -18.607 -1.453 46.015 1.00 34.69 168 THR A C 1
ATOM 1305 O O . THR A 1 168 ? -17.958 -0.419 46.145 1.00 34.69 168 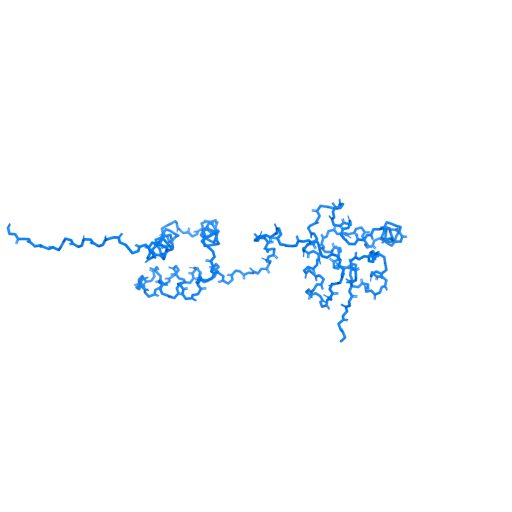THR A O 1
ATOM 1308 N N . ARG A 1 169 ? -19.910 -1.478 45.724 1.00 41.34 169 ARG A N 1
ATOM 1309 C CA . ARG A 1 169 ? -20.833 -0.408 46.090 1.00 41.34 169 ARG A CA 1
ATOM 1310 C C . ARG A 1 169 ? -20.748 -0.212 47.605 1.00 41.34 169 ARG A C 1
ATOM 1312 O O . ARG A 1 169 ? -20.984 -1.157 48.349 1.00 41.34 169 ARG A O 1
ATOM 1319 N N . GLY A 1 170 ? -20.462 1.008 48.037 1.00 36.09 170 GLY A N 1
ATOM 1320 C CA . GLY A 1 170 ? -20.827 1.510 49.356 1.00 36.09 170 GLY A CA 1
ATOM 1321 C C . GLY A 1 170 ? -21.919 2.553 49.166 1.00 36.09 170 GLY A C 1
ATOM 1322 O O . GLY A 1 170 ? -21.641 3.701 48.845 1.00 36.09 170 GLY A O 1
ATOM 1323 N N . THR A 1 171 ? -23.169 2.120 49.260 1.00 43.22 171 THR A N 1
ATOM 1324 C CA . THR A 1 171 ? -24.368 2.953 49.172 1.00 43.22 171 THR A CA 1
ATOM 1325 C C . THR A 1 171 ? -24.578 3.774 50.448 1.00 43.22 171 THR A C 1
ATOM 1327 O O . THR A 1 171 ? -24.647 3.196 51.521 1.00 43.22 171 THR A O 1
ATOM 1330 N N . ASN A 1 172 ? -24.810 5.077 50.266 1.00 43.03 172 ASN A N 1
ATOM 1331 C CA . ASN A 1 172 ? -25.898 5.885 50.840 1.00 43.03 172 ASN A CA 1
ATOM 1332 C C . ASN A 1 172 ? -26.040 6.091 52.377 1.00 43.03 172 ASN A C 1
ATOM 1334 O O . ASN A 1 172 ? -26.191 5.150 53.144 1.00 43.03 172 ASN A O 1
ATOM 1338 N N . LYS A 1 173 ? -26.290 7.372 52.709 1.00 43.22 173 LYS A N 1
ATOM 1339 C CA . LYS A 1 173 ? -27.255 7.904 53.701 1.00 43.22 173 LYS A CA 1
ATOM 1340 C C . LYS A 1 173 ? -26.839 8.126 55.172 1.00 43.22 173 LYS A C 1
ATOM 1342 O O . LYS A 1 173 ? -26.830 7.216 55.985 1.00 43.22 173 LYS A O 1
ATOM 1347 N N . ILE A 1 174 ? -26.645 9.414 55.487 1.00 47.34 174 ILE A N 1
ATOM 1348 C CA . ILE A 1 174 ? -27.318 10.228 56.528 1.00 47.34 174 ILE A CA 1
ATOM 1349 C C . ILE A 1 174 ? -27.732 9.503 57.826 1.00 47.34 174 ILE A C 1
ATOM 1351 O O . ILE A 1 174 ? -28.759 8.820 57.850 1.00 47.34 174 ILE A O 1
ATOM 1355 N N . LYS A 1 175 ? -27.058 9.841 58.931 1.00 48.81 175 LYS A N 1
ATOM 1356 C CA . LYS A 1 175 ? -27.686 10.438 60.123 1.00 48.81 175 LYS A CA 1
ATOM 1357 C C . LYS A 1 175 ? -26.656 11.171 60.971 1.00 48.81 175 LYS A C 1
ATOM 1359 O O . LYS A 1 175 ? -25.517 10.667 61.046 1.00 48.81 175 LYS A O 1
#

Solvent-accessible surface area (backbone atoms only — not comparable to full-atom values): 10568 Å² total; per-residue (Å²): 133,82,45,75,44,54,50,80,42,25,43,33,61,50,32,71,76,38,58,70,50,42,59,56,42,28,76,74,71,39,56,63,52,72,38,64,70,44,24,72,50,57,21,58,78,31,24,54,66,56,48,23,61,73,72,70,45,62,56,67,61,56,51,50,54,42,40,74,74,56,35,45,81,42,68,88,71,74,78,59,86,80,58,75,90,72,81,88,64,97,55,86,50,68,64,52,55,50,52,53,50,52,47,50,43,55,70,74,68,50,60,67,67,60,55,42,51,55,45,47,74,75,42,71,88,56,56,71,72,54,54,55,49,44,47,53,48,40,50,73,75,66,47,58,67,75,57,50,49,52,52,52,54,49,54,48,56,59,64,56,63,74,59,87,76,79,89,77,87,83,79,84,81,90,133

pLDDT: mean 71.83, std 16.7, range [25.72, 91.81]

Organism: NCBI:txid39486

Sequence (175 aa):
MSKKIDLNWSVYDITKTYPEVIDIMANLGFDEIKKPAMLNSVGRIMTIPKGTKAKGISIPVVIAELIKNGFEITGNMPDISSMGSKQFQAKETGNTVLLKDYLKRLGNGEDLESVKKDFVQNFSDVDVSEIMKAEQELIKEGTPITEVQKLCDVHSALFHGLTKHRCTRGTNKIK

Secondary structure (DSSP, 8-state):
-PEEEETTSBHHHHHHH-THHHHHHHHTT-GGGGSHHHHTTHHHH-BHHHHHHHHT--HHHHHHHHHHTTEEEES----GGG--S--------HHHHHHHHHHHHHHTT--HHHHHHHHHHHHTTS-HHHHHHHHHHHHHTT--HHHHHHHHHHHHHHHGGGS------------

Radius of gyration: 25.03 Å; Cα contacts (8 Å, |Δi|>4): 125; chains: 1; bounding box: 46×37×84 Å

Mean predicted aligned error: 17.45 Å

Nearest PDB structures (foldseek):
  2fi0-assembly1_A  TM=9.413E-01  e=2.076E-04  Streptococcus pneumoniae TIGR4
  8qti-assembly1_F  TM=2.557E-01  e=2.117E+00  Mycolicibacterium smegmatis MC2 155
  6uu8-assembly1_FFF  TM=2.695E-01  e=3.170E+00  Escherichia coli
  6uu7-assembly1_FFF  TM=2.471E-01  e=3.557E+00  Escherichia coli K-12
  7vf9-assembly1_F  TM=2.352E-01  e=3.992E+00  Pseudomonas aeruginosa PAO1